Protein AF-A0A5C5RDT9-F1 (afdb_monomer)

Foldseek 3Di:
DPPVVVLVVLCVQDDVVLSLLCCCCPVVVDDLVVSCVVVVHDSVVSVVSPVVSVVCVVVPD

InterPro domains:
  IPR007630 RNA polymerase sigma-70 region 4 [PF04545] (13-58)
  IPR013324 RNA polymerase sigma factor, region 3/4-like [SSF88659] (9-59)
  IPR036388 Winged helix-like DNA-binding domain superfamily [G3DSA:1.10.10.10] (8-61)

Radius of gyration: 11.29 Å; Cα contacts (8 Å, |Δi|>4): 45; chains: 1; bounding box: 19×32×28 Å

Organism: NCBI:txid2592067

Secondary structure (DSSP, 8-state):
--HHHHHHHHHHHS-HHHHHHHIIIIIS---HHHHHHHHTS-HHHHHHHHHHHHHHHHT--

Mean predicted aligned error: 5.11 Å

Sequence (61 aa):
MEHGAHDAQIRSALPPELYRVLHLRVVQRRTVDETAALLRITPSTVRLRQHRALQRIRGGL

Solvent-accessible surface area (backbone atoms only — not comparable to full-atom values): 3435 Å² total; per-residue (Å²): 134,67,69,62,61,55,49,53,52,48,51,73,66,36,59,70,76,32,36,52,50,45,45,42,42,67,75,66,62,41,53,59,60,58,48,9,63,76,68,72,49,51,49,65,55,44,52,51,37,43,50,54,42,50,50,38,57,74,68,57,98

Nearest PDB structures (foldseek):
  3vep-assembly4_H  TM=9.121E-01  e=6.028E-03  Mycobacterium tuberculosis
  6dxo-assembly1_A  TM=8.494E-01  e=1.715E-02  Streptomyces venezuelae ATCC 10712
  2h27-assembly2_D  TM=8.542E-01  e=1.939E-02  Escherichia coli K-12
  3hug-assembly6_A  TM=8.657E-01  e=4.313E-02  Mycobacterium tuberculosis H37Rv
  3hug-assembly6_K  TM=8.335E-01  e=5.516E-02  Mycobacterium tuberculosis H37Rv

Structure (mmCIF, N/CA/C/O backbone):
data_AF-A0A5C5RDT9-F1
#
_entry.id   AF-A0A5C5RDT9-F1
#
loop_
_atom_site.group_PDB
_atom_site.id
_atom_site.type_symbol
_atom_site.label_atom_id
_atom_site.label_alt_id
_atom_site.label_comp_id
_atom_site.label_asym_id
_atom_site.label_entity_id
_atom_site.label_seq_id
_atom_site.pdbx_PDB_ins_code
_atom_site.Cartn_x
_atom_site.Cartn_y
_atom_site.Cartn_z
_atom_site.occupancy
_atom_site.B_iso_or_equiv
_atom_site.auth_seq_id
_atom_site.auth_comp_id
_atom_site.auth_asym_id
_atom_site.auth_atom_id
_atom_site.pdbx_PDB_model_num
ATOM 1 N N . MET A 1 1 ? -1.544 -23.098 3.316 1.00 47.34 1 MET A N 1
ATOM 2 C CA . MET A 1 1 ? -2.696 -22.307 2.817 1.00 47.34 1 MET A CA 1
ATOM 3 C C . MET A 1 1 ? -3.003 -21.112 3.736 1.00 47.34 1 MET A C 1
ATOM 5 O O . MET A 1 1 ? -4.150 -20.716 3.869 1.00 47.34 1 MET A O 1
ATOM 9 N N . GLU A 1 2 ? -1.986 -20.488 4.343 1.00 52.53 2 GLU A N 1
ATOM 10 C CA . GLU A 1 2 ? -2.179 -19.499 5.426 1.00 52.53 2 GLU A CA 1
ATOM 11 C C . GLU A 1 2 ? -2.115 -18.033 4.957 1.00 52.53 2 GLU A C 1
ATOM 13 O O . GLU A 1 2 ? -2.547 -17.131 5.667 1.00 52.53 2 GLU A O 1
ATOM 18 N N . HIS A 1 3 ? -1.646 -17.778 3.728 1.00 54.56 3 HIS A N 1
ATOM 19 C CA . HIS A 1 3 ? -1.519 -16.418 3.187 1.00 54.56 3 HIS A CA 1
ATOM 20 C C . HIS A 1 3 ? -2.873 -15.728 2.933 1.00 54.56 3 HIS A C 1
ATOM 22 O O . HIS A 1 3 ? -2.950 -14.505 2.987 1.00 54.56 3 HIS A O 1
ATOM 28 N N . GLY A 1 4 ? -3.946 -16.489 2.683 1.00 59.22 4 GLY A N 1
ATOM 29 C CA . GLY A 1 4 ? -5.264 -15.925 2.361 1.00 59.22 4 GLY A CA 1
ATOM 30 C C . GLY A 1 4 ? -5.995 -15.317 3.562 1.00 59.22 4 GLY A C 1
ATOM 31 O O . GLY A 1 4 ? -6.646 -14.285 3.424 1.00 59.22 4 GLY A O 1
ATOM 32 N N . ALA A 1 5 ? -5.859 -15.918 4.748 1.00 62.22 5 ALA A N 1
ATOM 33 C CA . ALA A 1 5 ? -6.516 -15.427 5.962 1.00 62.22 5 ALA A CA 1
ATOM 34 C C . ALA A 1 5 ? -5.903 -14.099 6.437 1.00 62.22 5 ALA A C 1
ATOM 36 O O . ALA A 1 5 ? -6.621 -13.155 6.765 1.00 62.22 5 ALA A O 1
ATOM 37 N N . HIS A 1 6 ? -4.572 -14.004 6.386 1.00 69.44 6 HIS A N 1
ATOM 38 C CA . HIS A 1 6 ? -3.847 -12.788 6.750 1.00 69.44 6 HIS A CA 1
ATOM 39 C C . HIS A 1 6 ? -4.127 -11.640 5.765 1.00 69.44 6 HIS A C 1
ATOM 41 O O . HIS A 1 6 ? -4.292 -10.495 6.177 1.00 69.44 6 HIS A O 1
ATOM 47 N N . ASP A 1 7 ? -4.245 -11.939 4.466 1.00 72.81 7 ASP A N 1
ATOM 48 C CA . ASP A 1 7 ? -4.600 -10.950 3.442 1.00 72.81 7 ASP A CA 1
ATOM 49 C C . ASP A 1 7 ? -6.007 -10.368 3.651 1.00 72.81 7 ASP A C 1
ATOM 51 O O . ASP A 1 7 ? -6.189 -9.152 3.567 1.00 72.81 7 ASP A O 1
ATOM 55 N N . ALA A 1 8 ? -6.989 -11.209 3.989 1.00 75.69 8 ALA A N 1
ATOM 56 C CA . ALA A 1 8 ? -8.355 -10.768 4.265 1.00 75.69 8 ALA A CA 1
ATOM 57 C C . ALA A 1 8 ? -8.437 -9.862 5.505 1.00 75.69 8 ALA A C 1
ATOM 59 O O . ALA A 1 8 ? -9.109 -8.828 5.471 1.00 75.69 8 ALA A O 1
ATOM 60 N N . GLN A 1 9 ? -7.709 -10.203 6.572 1.00 76.38 9 GLN A N 1
ATOM 61 C CA . GLN A 1 9 ? -7.632 -9.384 7.783 1.00 76.38 9 GLN A CA 1
ATOM 62 C C . GLN A 1 9 ? -6.991 -8.020 7.498 1.00 76.38 9 GLN A C 1
ATOM 64 O O . GLN A 1 9 ? -7.550 -6.978 7.844 1.00 76.38 9 GLN A O 1
ATOM 69 N N . ILE A 1 10 ? -5.866 -8.013 6.778 1.00 77.25 10 ILE A N 1
ATOM 70 C CA . ILE A 1 10 ? -5.180 -6.790 6.346 1.00 77.25 10 ILE A CA 1
ATOM 71 C C . ILE A 1 10 ? -6.100 -5.949 5.445 1.00 77.25 10 ILE A C 1
ATOM 73 O O . ILE A 1 10 ? -6.174 -4.734 5.621 1.00 77.25 10 ILE A O 1
ATOM 77 N N . ARG A 1 11 ? -6.851 -6.563 4.522 1.00 79.75 11 ARG A N 1
ATOM 78 C CA . ARG A 1 11 ? -7.826 -5.863 3.668 1.00 79.75 11 ARG A CA 1
ATOM 79 C C . ARG A 1 11 ? -8.952 -5.213 4.473 1.00 79.75 11 ARG A C 1
ATOM 81 O O . ARG A 1 11 ? -9.380 -4.124 4.106 1.00 79.75 11 ARG A O 1
ATOM 88 N N . SER A 1 12 ? -9.432 -5.864 5.533 1.00 80.25 12 SER A N 1
ATOM 89 C CA . SER A 1 12 ? -10.498 -5.322 6.383 1.00 80.25 12 SER A CA 1
ATOM 90 C C . SER A 1 12 ? -10.020 -4.171 7.267 1.00 80.25 12 SER A C 1
ATOM 92 O O . SER A 1 12 ? -10.793 -3.261 7.552 1.00 80.25 12 SER A O 1
ATOM 94 N N . ALA A 1 13 ? -8.768 -4.211 7.722 1.00 82.00 13 ALA A N 1
ATOM 95 C CA . ALA A 1 13 ? -8.243 -3.238 8.673 1.00 82.00 13 ALA A CA 1
ATOM 96 C C . ALA A 1 13 ? -7.578 -2.021 7.986 1.00 82.00 13 ALA A C 1
ATOM 98 O O . ALA A 1 13 ? -7.495 -0.934 8.564 1.00 82.00 13 ALA A O 1
ATOM 99 N N . LEU A 1 14 ? -7.103 -2.164 6.741 1.00 80.62 14 LEU A N 1
ATOM 100 C CA . LEU A 1 14 ? -6.500 -1.067 5.979 1.00 80.62 14 LEU A CA 1
ATOM 101 C C . LEU A 1 14 ? -7.502 -0.371 5.050 1.00 80.62 14 LEU A C 1
ATOM 103 O O . LEU A 1 14 ? -8.277 -1.027 4.359 1.00 80.62 14 LEU A O 1
ATOM 107 N N . PRO A 1 15 ? -7.385 0.961 4.890 1.00 85.06 15 PRO A N 1
ATOM 108 C CA . PRO A 1 15 ? -8.023 1.668 3.793 1.00 85.06 15 PRO A CA 1
ATOM 109 C C . PRO A 1 15 ? -7.680 1.016 2.442 1.00 85.06 15 PRO A C 1
ATOM 111 O O . PRO A 1 15 ? -6.512 0.665 2.212 1.00 85.06 15 PRO A O 1
ATOM 114 N N . PRO A 1 16 ? -8.641 0.929 1.505 1.00 82.69 16 PRO A N 1
ATOM 115 C CA . PRO A 1 16 ? -8.470 0.206 0.241 1.00 82.69 16 PRO A CA 1
ATOM 116 C C . PRO A 1 16 ? -7.301 0.739 -0.599 1.00 82.69 16 PRO A C 1
ATOM 118 O O . PRO A 1 16 ? -6.635 -0.008 -1.317 1.00 82.69 16 PRO A O 1
ATOM 121 N N . GLU A 1 17 ? -6.997 2.030 -0.471 1.00 85.00 17 GLU A N 1
ATOM 122 C CA . GLU A 1 17 ? -5.870 2.679 -1.138 1.00 85.00 17 GLU A CA 1
ATOM 123 C C . GLU A 1 17 ? -4.497 2.229 -0.619 1.00 85.00 17 GLU A C 1
ATOM 125 O O . GLU A 1 17 ? -3.545 2.122 -1.394 1.00 85.00 17 GLU A 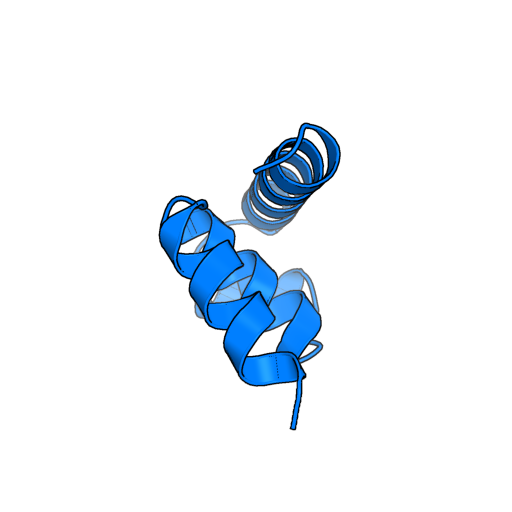O 1
ATOM 130 N N . LEU A 1 18 ? -4.383 1.974 0.688 1.00 85.50 18 LEU A N 1
ATOM 131 C CA . LEU A 1 18 ? -3.152 1.494 1.319 1.00 85.50 18 LEU A CA 1
ATOM 132 C C . LEU A 1 18 ? -2.964 0.003 1.056 1.00 85.50 18 LEU A C 1
ATOM 134 O O . LEU A 1 18 ? -1.864 -0.432 0.712 1.00 85.50 18 LEU A O 1
ATOM 138 N N . TYR A 1 19 ? -4.058 -0.755 1.152 1.00 87.19 19 TYR A N 1
ATOM 139 C CA . TYR A 1 19 ? -4.077 -2.176 0.843 1.00 87.19 19 TYR A CA 1
ATOM 140 C C . TYR A 1 19 ? -3.641 -2.449 -0.603 1.00 87.19 19 TYR A C 1
ATOM 142 O O . TYR A 1 19 ? -2.780 -3.294 -0.823 1.00 87.19 19 TYR A O 1
ATOM 150 N N . ARG A 1 20 ? -4.137 -1.687 -1.592 1.00 88.69 20 ARG A N 1
ATOM 151 C CA . ARG A 1 20 ? -3.706 -1.839 -2.998 1.00 88.69 20 ARG A C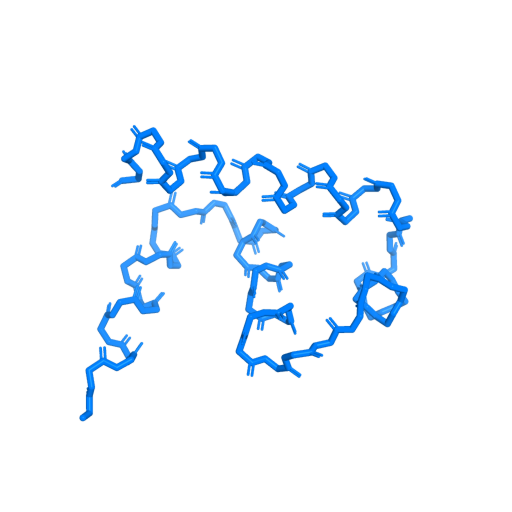A 1
ATOM 152 C C . ARG A 1 20 ? -2.200 -1.671 -3.176 1.00 88.69 20 ARG A C 1
ATOM 154 O O . ARG A 1 20 ? -1.582 -2.467 -3.879 1.00 88.69 20 ARG A O 1
ATOM 161 N N . VAL A 1 21 ? -1.607 -0.662 -2.534 1.00 89.88 21 VAL A N 1
ATOM 162 C CA . VAL A 1 21 ? -0.154 -0.435 -2.593 1.00 89.88 21 VAL A CA 1
ATOM 163 C C . VAL A 1 21 ? 0.600 -1.611 -1.971 1.00 89.88 21 VAL A C 1
ATOM 165 O O . VAL A 1 21 ? 1.554 -2.101 -2.568 1.00 89.88 21 VAL A O 1
ATOM 168 N N . LEU A 1 22 ? 0.166 -2.089 -0.803 1.00 87.69 22 LEU A N 1
ATOM 169 C CA . LEU A 1 22 ? 0.760 -3.253 -0.141 1.00 87.69 22 LEU A CA 1
ATOM 170 C C . LEU A 1 22 ? 0.643 -4.519 -0.989 1.00 87.69 22 LEU A C 1
ATOM 172 O O . LEU A 1 22 ? 1.640 -5.197 -1.193 1.00 87.69 22 LEU A O 1
ATOM 176 N N . HIS A 1 23 ? -0.537 -4.812 -1.526 1.00 87.44 23 HIS A N 1
ATOM 177 C CA . HIS A 1 23 ? -0.780 -6.003 -2.332 1.00 87.44 23 HIS A CA 1
ATOM 178 C C . HIS A 1 23 ? 0.102 -6.021 -3.591 1.00 87.44 23 HIS A C 1
ATOM 180 O O . HIS A 1 23 ? 0.783 -7.008 -3.867 1.00 87.44 2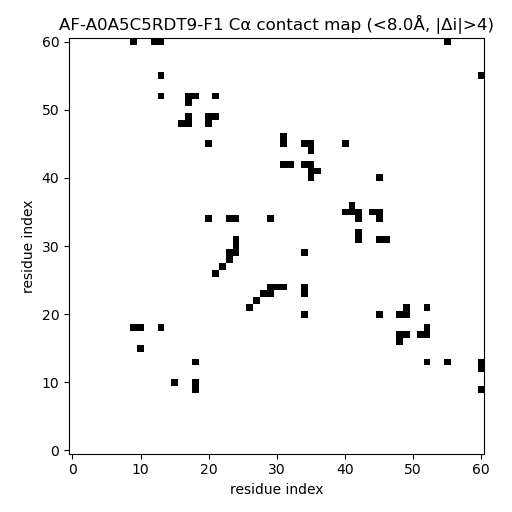3 HIS A O 1
ATOM 186 N N . LEU A 1 24 ? 0.183 -4.905 -4.324 1.00 89.06 24 LEU A N 1
ATOM 187 C CA . LEU A 1 24 ? 1.054 -4.796 -5.502 1.00 89.06 24 LEU A CA 1
ATOM 188 C C . LEU A 1 24 ? 2.541 -4.952 -5.142 1.00 89.06 24 LEU A C 1
ATOM 190 O O . LEU A 1 24 ? 3.288 -5.630 -5.846 1.00 89.06 24 LEU A O 1
ATOM 194 N N . ARG A 1 25 ? 2.977 -4.367 -4.024 1.00 89.50 25 ARG A N 1
ATOM 195 C CA . ARG A 1 25 ? 4.384 -4.385 -3.599 1.00 89.50 25 ARG A CA 1
ATOM 196 C C . ARG A 1 25 ? 4.817 -5.704 -2.958 1.00 89.50 25 ARG A C 1
ATOM 198 O O . ARG A 1 25 ? 5.952 -6.116 -3.156 1.00 89.50 25 ARG A O 1
ATOM 205 N N . VAL A 1 26 ? 3.953 -6.339 -2.170 1.00 83.31 26 VAL A N 1
ATOM 206 C CA . VAL A 1 26 ? 4.284 -7.504 -1.330 1.00 83.31 26 VAL A CA 1
ATOM 207 C C . VAL A 1 26 ? 3.863 -8.804 -2.002 1.00 83.31 26 VAL A C 1
ATOM 209 O O . VAL A 1 26 ? 4.669 -9.726 -2.093 1.00 83.31 26 VAL A O 1
ATOM 212 N N . VAL A 1 27 ? 2.633 -8.870 -2.519 1.00 85.00 27 VAL A N 1
ATOM 213 C CA . VAL A 1 27 ? 2.102 -10.084 -3.159 1.00 85.00 27 VAL A CA 1
ATOM 214 C C . VAL A 1 27 ? 2.614 -10.192 -4.590 1.00 85.00 27 VAL A C 1
ATOM 216 O O . VAL A 1 27 ? 3.139 -11.228 -4.982 1.00 85.00 27 VAL A O 1
ATOM 219 N N . GLN A 1 28 ? 2.532 -9.106 -5.364 1.00 87.19 28 GLN A N 1
ATOM 220 C CA . GLN A 1 28 ? 2.984 -9.104 -6.762 1.00 87.19 28 GLN A CA 1
ATOM 221 C C . GLN A 1 28 ? 4.456 -8.704 -6.942 1.00 87.19 28 GLN A C 1
ATOM 223 O O . GLN A 1 28 ? 4.936 -8.673 -8.073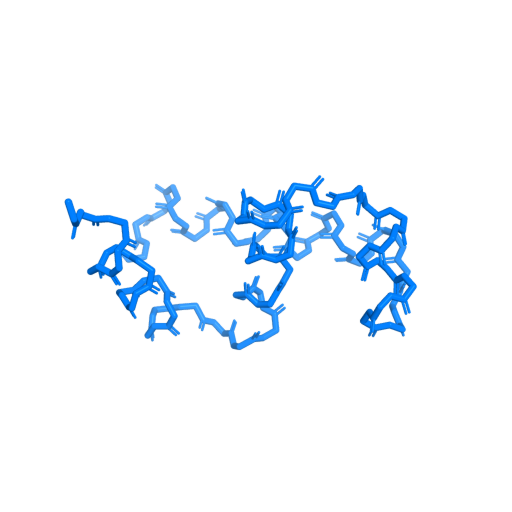 1.00 87.19 28 GLN A O 1
ATOM 228 N N . ARG A 1 29 ? 5.171 -8.386 -5.849 1.00 88.88 29 ARG A N 1
ATOM 229 C CA . ARG A 1 29 ? 6.593 -7.985 -5.842 1.00 88.88 29 ARG A CA 1
ATOM 230 C C . ARG A 1 29 ? 6.941 -6.863 -6.835 1.00 88.88 29 ARG A C 1
ATOM 232 O O . ARG A 1 29 ? 8.067 -6.795 -7.320 1.00 88.88 29 ARG A O 1
ATOM 239 N N . ARG A 1 30 ? 5.988 -5.972 -7.134 1.00 90.19 30 ARG A N 1
ATOM 240 C CA . ARG A 1 30 ? 6.203 -4.831 -8.036 1.00 90.19 30 ARG A CA 1
ATOM 241 C C . ARG A 1 30 ? 7.151 -3.816 -7.417 1.00 90.19 30 ARG A C 1
ATOM 243 O O . ARG A 1 30 ? 7.215 -3.654 -6.194 1.00 90.1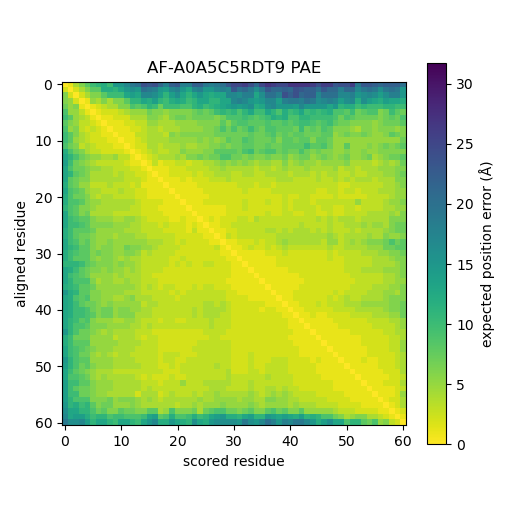9 30 ARG A O 1
ATOM 250 N N . THR A 1 31 ? 7.843 -3.068 -8.265 1.00 92.31 31 THR A N 1
ATOM 251 C CA . THR A 1 31 ? 8.650 -1.928 -7.819 1.00 92.31 31 THR A CA 1
ATOM 252 C C . THR A 1 31 ? 7.771 -0.731 -7.437 1.00 92.31 31 THR A C 1
ATOM 254 O O . THR A 1 31 ? 6.564 -0.690 -7.698 1.00 92.31 31 THR A O 1
ATOM 257 N N . VAL A 1 32 ? 8.372 0.267 -6.777 1.00 90.56 32 VAL A N 1
ATOM 258 C CA . VAL A 1 32 ? 7.693 1.536 -6.446 1.00 90.56 32 VAL A CA 1
ATOM 259 C C . VAL A 1 32 ? 7.177 2.212 -7.717 1.00 90.56 32 VAL A C 1
ATOM 261 O O . VAL A 1 32 ? 6.058 2.713 -7.715 1.00 90.56 32 VAL A O 1
ATOM 264 N N . ASP A 1 33 ? 7.995 2.212 -8.768 1.00 91.69 33 ASP A N 1
ATOM 265 C CA . ASP A 1 33 ? 7.723 2.898 -10.028 1.00 91.69 33 ASP A CA 1
ATOM 266 C C . ASP A 1 33 ? 6.593 2.219 -10.813 1.00 91.69 33 ASP A C 1
ATOM 268 O O . ASP A 1 33 ? 5.599 2.857 -11.146 1.00 91.69 33 ASP A O 1
ATO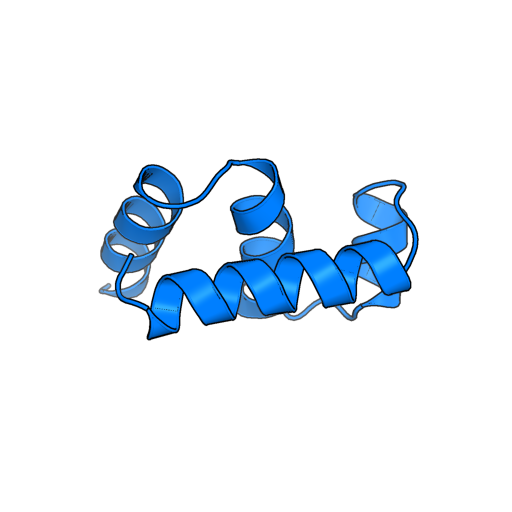M 272 N N . GLU A 1 34 ? 6.640 0.892 -10.951 1.00 92.44 34 GLU A N 1
ATOM 273 C CA . GLU A 1 34 ? 5.539 0.133 -11.558 1.00 92.44 34 GLU A CA 1
ATOM 274 C C . GLU A 1 34 ? 4.228 0.308 -10.785 1.00 92.44 34 GLU A C 1
ATOM 276 O O . GLU A 1 34 ? 3.160 0.471 -11.372 1.00 92.44 34 GLU A O 1
ATOM 281 N N . THR A 1 35 ? 4.290 0.304 -9.450 1.00 92.50 35 THR A N 1
ATOM 282 C CA . THR A 1 35 ? 3.102 0.522 -8.612 1.00 92.50 35 THR A CA 1
ATOM 283 C C . THR A 1 35 ? 2.545 1.935 -8.799 1.00 92.50 35 THR A C 1
ATOM 285 O O . THR A 1 35 ? 1.329 2.117 -8.830 1.00 92.50 35 THR A O 1
ATOM 288 N N . ALA A 1 36 ? 3.422 2.931 -8.928 1.00 92.81 36 ALA A N 1
ATOM 289 C CA . ALA A 1 36 ? 3.060 4.319 -9.191 1.00 92.81 36 ALA A CA 1
ATOM 290 C C . ALA A 1 36 ? 2.362 4.455 -10.551 1.00 92.81 36 ALA A C 1
ATOM 292 O O . ALA A 1 36 ? 1.276 5.032 -10.621 1.00 92.81 36 ALA A O 1
ATOM 293 N N . ALA A 1 37 ? 2.919 3.832 -11.593 1.00 93.50 37 ALA A N 1
ATOM 294 C CA . ALA A 1 37 ? 2.334 3.792 -12.929 1.00 93.50 37 ALA A CA 1
ATOM 295 C C . ALA A 1 37 ? 0.958 3.102 -12.939 1.00 93.50 37 ALA A C 1
ATOM 297 O O . ALA A 1 37 ? -0.012 3.656 -13.458 1.00 93.50 37 ALA A O 1
ATOM 298 N N . LEU A 1 38 ? 0.837 1.933 -12.298 1.00 91.44 38 LEU A N 1
ATOM 299 C CA . LEU A 1 38 ? -0.415 1.170 -12.223 1.00 91.44 38 LEU A CA 1
ATOM 300 C C . LEU A 1 38 ? -1.520 1.911 -11.464 1.00 91.44 38 LEU A C 1
ATOM 302 O O . LEU A 1 38 ? -2.684 1.867 -11.854 1.00 91.44 38 LEU A O 1
ATOM 306 N N . LEU A 1 39 ? -1.164 2.590 -10.374 1.00 88.44 39 LEU A N 1
ATOM 307 C CA . LEU A 1 39 ? -2.113 3.338 -9.550 1.00 88.44 39 LEU A CA 1
ATOM 308 C C . LEU A 1 39 ? -2.304 4.787 -10.017 1.00 88.44 39 LEU A C 1
ATOM 310 O O . LEU A 1 39 ? -3.099 5.501 -9.409 1.00 88.44 39 LEU A O 1
ATOM 314 N N . ARG A 1 40 ? -1.602 5.217 -11.076 1.00 91.56 40 ARG A N 1
ATOM 315 C CA . ARG A 1 40 ? -1.575 6.600 -11.585 1.00 91.56 40 ARG A CA 1
ATOM 316 C C . ARG A 1 40 ? -1.307 7.634 -10.483 1.00 91.56 40 ARG A C 1
ATOM 318 O O . ARG A 1 40 ? -1.951 8.677 -10.415 1.00 91.56 40 ARG A O 1
ATOM 325 N N . ILE A 1 41 ? -0.354 7.332 -9.605 1.00 91.62 41 ILE A N 1
ATOM 326 C CA . ILE A 1 41 ? 0.103 8.225 -8.530 1.00 91.62 41 ILE A CA 1
ATOM 327 C C . ILE A 1 41 ? 1.613 8.409 -8.611 1.00 91.62 41 ILE A C 1
ATOM 329 O O . ILE A 1 41 ? 2.296 7.689 -9.327 1.00 91.62 41 ILE A O 1
ATOM 333 N N . THR A 1 42 ? 2.162 9.353 -7.848 1.00 93.50 42 THR A N 1
ATOM 334 C CA . THR A 1 42 ? 3.615 9.549 -7.830 1.00 93.50 42 THR A CA 1
ATOM 335 C C . THR A 1 42 ? 4.334 8.450 -7.031 1.00 93.50 42 THR A C 1
ATOM 337 O O . THR A 1 42 ? 3.783 7.937 -6.045 1.00 93.50 42 THR A O 1
ATOM 340 N N . PRO A 1 43 ? 5.602 8.138 -7.361 1.00 91.62 43 PRO A N 1
ATOM 341 C CA . PRO A 1 43 ? 6.440 7.239 -6.565 1.00 91.62 43 PRO A CA 1
ATOM 342 C C . PRO A 1 43 ? 6.535 7.665 -5.093 1.00 91.62 43 PRO A C 1
ATOM 344 O O . PRO A 1 43 ? 6.558 6.826 -4.191 1.00 91.62 43 PRO A O 1
ATOM 347 N N . SER A 1 44 ? 6.546 8.973 -4.831 1.00 93.31 44 SER A N 1
ATOM 348 C CA . SER A 1 44 ? 6.547 9.540 -3.479 1.00 93.31 44 SER A CA 1
ATOM 349 C C . SER A 1 44 ? 5.256 9.212 -2.726 1.00 93.31 44 SER A C 1
ATOM 351 O O . SER A 1 44 ? 5.303 8.793 -1.568 1.00 93.31 44 SER A O 1
ATOM 353 N N . THR A 1 45 ? 4.101 9.302 -3.394 1.00 90.94 45 THR A N 1
ATOM 354 C CA . THR A 1 45 ? 2.805 8.889 -2.834 1.00 90.94 45 THR A CA 1
ATOM 355 C C . THR A 1 45 ? 2.786 7.392 -2.519 1.00 90.94 45 THR A C 1
ATOM 357 O O . THR A 1 45 ? 2.290 7.006 -1.461 1.00 90.94 45 THR A O 1
ATOM 360 N N . VAL A 1 46 ? 3.366 6.544 -3.378 1.00 91.88 46 VAL A N 1
ATOM 361 C CA . VAL A 1 46 ? 3.495 5.096 -3.122 1.00 91.88 46 VAL A CA 1
ATOM 362 C C . VAL A 1 46 ? 4.311 4.836 -1.857 1.00 91.88 46 VAL A C 1
ATOM 364 O O . VAL A 1 46 ? 3.869 4.074 -0.998 1.00 91.88 46 VAL A O 1
ATOM 367 N N . ARG A 1 47 ? 5.475 5.482 -1.705 1.00 91.00 47 ARG A N 1
ATOM 368 C CA . ARG A 1 47 ? 6.320 5.337 -0.504 1.00 91.00 47 ARG A CA 1
ATOM 369 C C . ARG A 1 47 ? 5.596 5.803 0.755 1.00 91.00 47 ARG A C 1
ATOM 371 O O . ARG A 1 47 ? 5.626 5.098 1.759 1.00 91.00 47 ARG A O 1
ATOM 378 N N . LEU A 1 48 ? 4.901 6.940 0.692 1.00 92.50 48 LEU A N 1
ATOM 379 C CA . LEU A 1 48 ? 4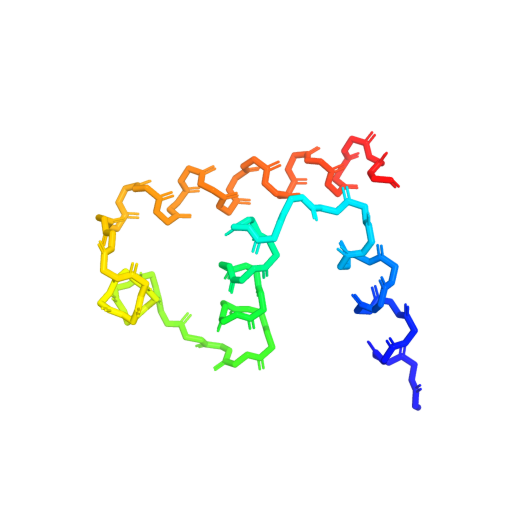.123 7.460 1.817 1.00 92.50 48 LEU A CA 1
ATOM 380 C C . LEU A 1 48 ? 2.995 6.501 2.215 1.00 92.50 48 LEU A C 1
ATOM 382 O O . LEU A 1 48 ? 2.817 6.213 3.398 1.00 92.50 48 LEU A O 1
ATOM 386 N N . ARG A 1 49 ? 2.246 5.980 1.236 1.00 89.81 49 ARG A N 1
ATOM 387 C CA . ARG A 1 49 ? 1.168 5.011 1.472 1.00 89.81 49 ARG A CA 1
ATOM 388 C C . ARG A 1 49 ? 1.713 3.707 2.040 1.00 89.81 49 ARG A C 1
ATOM 390 O O . ARG A 1 49 ? 1.191 3.235 3.042 1.00 89.81 49 ARG A O 1
ATOM 397 N N . GLN A 1 50 ? 2.798 3.174 1.484 1.00 89.19 50 GLN A N 1
ATOM 398 C CA . GLN A 1 50 ? 3.466 1.992 2.027 1.00 89.19 50 GLN A CA 1
ATOM 399 C C . GLN A 1 50 ? 3.926 2.226 3.470 1.00 89.19 50 GLN A C 1
ATOM 401 O O . GLN A 1 50 ? 3.674 1.389 4.331 1.00 89.19 50 GLN A O 1
ATOM 406 N N . HIS A 1 51 ? 4.564 3.364 3.753 1.00 89.88 51 HIS A N 1
ATOM 407 C CA . HIS A 1 51 ? 5.012 3.700 5.099 1.00 89.88 51 HIS A CA 1
ATOM 408 C C . HIS A 1 51 ? 3.832 3.785 6.072 1.00 89.88 51 HIS A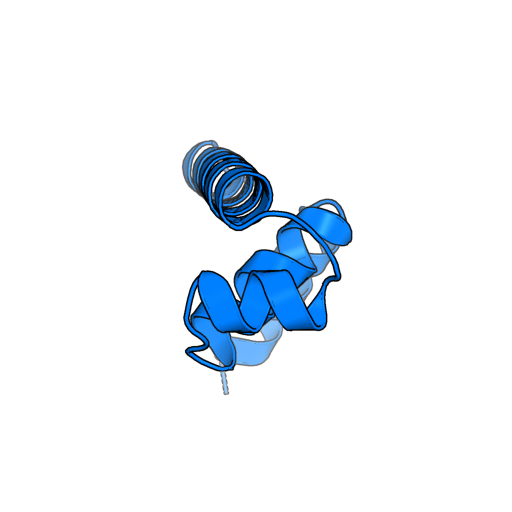 C 1
ATOM 410 O O . HIS A 1 51 ? 3.869 3.145 7.114 1.00 89.88 51 HIS A O 1
ATOM 416 N N . ARG A 1 52 ? 2.747 4.490 5.718 1.00 88.31 52 ARG A N 1
ATOM 417 C CA . ARG A 1 52 ? 1.524 4.560 6.540 1.00 88.31 52 ARG A CA 1
ATOM 418 C C . ARG A 1 52 ? 0.865 3.199 6.744 1.00 88.31 52 ARG A C 1
AT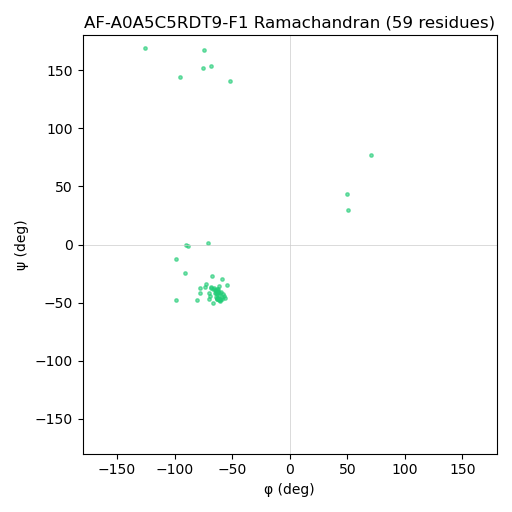OM 420 O O . ARG A 1 52 ? 0.318 2.945 7.812 1.00 88.31 52 ARG A O 1
ATOM 427 N N . ALA A 1 53 ? 0.906 2.339 5.733 1.00 86.44 53 ALA A N 1
ATOM 428 C CA . ALA A 1 53 ? 0.349 1.002 5.813 1.00 86.44 53 ALA A CA 1
ATOM 429 C C . ALA A 1 53 ? 1.168 0.108 6.756 1.00 86.44 53 ALA A C 1
ATOM 431 O O . ALA A 1 53 ? 0.603 -0.544 7.624 1.00 86.44 53 ALA A O 1
ATOM 432 N N . LEU A 1 54 ? 2.500 0.157 6.655 1.00 85.75 54 LEU A N 1
ATOM 433 C CA . LEU A 1 54 ? 3.410 -0.527 7.576 1.00 85.75 54 LEU A CA 1
ATOM 434 C C . LEU A 1 54 ? 3.339 0.042 8.993 1.00 85.75 54 LEU A C 1
ATOM 436 O O . LEU A 1 54 ? 3.418 -0.723 9.942 1.00 85.75 54 LEU A O 1
ATOM 440 N N . GLN A 1 55 ? 3.177 1.358 9.145 1.00 89.00 55 GLN A N 1
ATOM 441 C CA . GLN A 1 55 ? 2.953 2.004 10.440 1.00 89.00 55 GLN A CA 1
ATOM 442 C C . GLN A 1 55 ? 1.649 1.535 11.077 1.00 89.00 55 GLN A C 1
ATOM 444 O O . GLN A 1 55 ? 1.624 1.320 12.277 1.00 89.00 55 GLN A O 1
ATOM 449 N N . ARG A 1 56 ? 0.587 1.325 10.291 1.00 83.75 56 ARG A N 1
ATOM 450 C CA . ARG A 1 56 ? -0.642 0.705 10.792 1.00 83.75 56 ARG A CA 1
ATOM 451 C C . ARG A 1 56 ? -0.411 -0.749 11.182 1.00 83.75 56 ARG A C 1
ATOM 453 O O . ARG A 1 56 ? -0.695 -1.084 12.312 1.00 83.75 56 ARG A O 1
ATOM 460 N N . ILE A 1 57 ? 0.190 -1.574 10.319 1.00 82.56 57 ILE A N 1
ATOM 461 C CA . ILE A 1 57 ? 0.500 -2.981 10.646 1.00 82.56 57 ILE A CA 1
ATOM 462 C C . ILE A 1 57 ? 1.355 -3.078 11.921 1.00 82.56 57 ILE A C 1
ATOM 464 O O . ILE A 1 57 ? 1.049 -3.862 12.808 1.00 82.56 57 ILE A O 1
ATOM 468 N N . ARG A 1 58 ? 2.408 -2.257 12.038 1.00 80.50 58 ARG A N 1
ATOM 469 C CA . ARG A 1 58 ? 3.266 -2.188 13.236 1.00 80.50 58 ARG A CA 1
ATOM 470 C C . ARG A 1 58 ? 2.555 -1.611 14.448 1.00 80.50 58 ARG A C 1
ATOM 472 O O . ARG A 1 58 ? 2.812 -2.058 15.555 1.00 80.50 58 ARG A O 1
ATOM 479 N N . GLY A 1 59 ? 1.707 -0.612 14.233 1.00 80.62 59 GLY A N 1
ATOM 480 C CA . GLY A 1 59 ? 0.836 -0.037 15.251 1.00 80.62 59 GLY A CA 1
ATOM 481 C C . GLY A 1 59 ? -0.298 -0.974 15.652 1.00 80.62 59 GLY A C 1
ATOM 482 O O . GLY A 1 59 ? -1.104 -0.587 16.486 1.00 80.62 59 GLY A O 1
ATOM 483 N N . GLY A 1 60 ? -0.338 -2.175 15.066 1.00 70.44 60 GLY A N 1
ATOM 484 C CA . GLY A 1 60 ? -1.399 -3.139 15.251 1.00 70.44 60 GLY A CA 1
ATOM 485 C C . GLY A 1 60 ? -2.654 -2.644 14.572 1.00 70.44 60 GLY A C 1
ATOM 486 O O . GLY A 1 60 ? -3.563 -2.177 15.243 1.00 70.44 60 GLY A O 1
ATOM 487 N N . LEU A 1 61 ? -2.712 -2.766 13.243 1.00 53.16 61 LEU A N 1
ATOM 488 C CA . LEU A 1 61 ? -4.012 -3.049 12.644 1.00 53.16 61 LEU A CA 1
ATOM 489 C C . LEU A 1 61 ? -4.782 -4.004 13.551 1.00 53.16 61 LEU A C 1
ATOM 491 O O . LEU A 1 61 ? -4.172 -5.034 13.925 1.00 53.16 61 LEU A O 1
#

pLDDT: mean 83.37, std 11.09, range [47.34, 93.5]